Protein AF-A0A7Y8AWW7-F1 (afdb_monomer_lite)

Secondary structure (DSSP, 8-state):
-PPPGGGGGGGSGGGGGG----SS-S----------TT-HHHHHHHHHHHHHHHHTTHHHHHHHHHTSTTSSS-PPP--------TT--

Structure (mmCIF, N/CA/C/O backbone):
data_AF-A0A7Y8AWW7-F1
#
_entry.id   AF-A0A7Y8AWW7-F1
#
loop_
_atom_site.group_PDB
_atom_site.id
_atom_site.type_symbol
_atom_site.label_atom_id
_atom_site.label_alt_id
_atom_site.label_comp_id
_atom_site.label_asym_id
_atom_site.label_entity_id
_atom_site.label_seq_id
_atom_site.pdbx_PDB_ins_code
_atom_site.Cartn_x
_atom_site.Cartn_y
_atom_site.Cartn_z
_atom_site.occupancy
_atom_site.B_iso_or_equiv
_atom_site.auth_seq_id
_atom_site.auth_comp_id
_atom_site.auth_asym_id
_atom_site.auth_atom_id
_atom_site.pdbx_PDB_model_num
ATOM 1 N N . MET A 1 1 ? 21.468 -11.551 -0.578 1.00 35.88 1 MET A N 1
ATOM 2 C CA . MET A 1 1 ? 22.125 -11.273 -1.873 1.00 35.88 1 MET A CA 1
ATOM 3 C C . MET A 1 1 ? 21.646 -9.902 -2.329 1.00 35.88 1 MET A C 1
ATOM 5 O O . MET A 1 1 ? 20.444 -9.737 -2.491 1.00 35.88 1 MET A O 1
ATOM 9 N N . LEU A 1 2 ? 22.534 -8.906 -2.390 1.00 38.06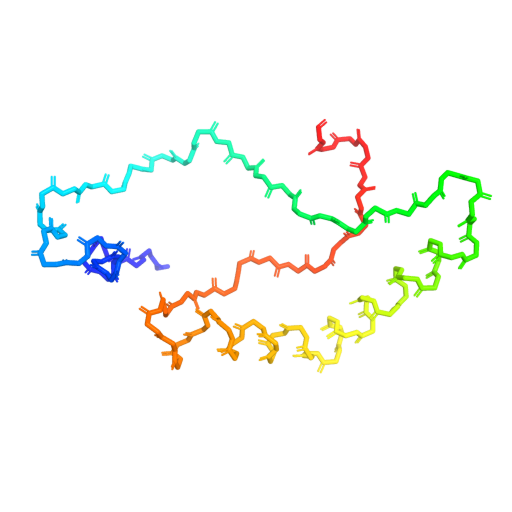 2 LEU A N 1
ATOM 10 C CA . LEU A 1 2 ? 22.201 -7.543 -2.825 1.00 38.06 2 LEU A CA 1
ATOM 11 C C . LEU A 1 2 ? 22.195 -7.511 -4.355 1.00 38.06 2 LEU A C 1
ATOM 13 O O . LEU A 1 2 ? 23.132 -8.013 -4.971 1.00 38.06 2 LEU A O 1
ATOM 17 N N . GLN A 1 3 ? 21.138 -6.970 -4.954 1.00 45.66 3 GLN A N 1
ATOM 18 C CA . GLN A 1 3 ? 21.051 -6.857 -6.408 1.00 45.66 3 GLN A CA 1
ATOM 19 C C . GLN A 1 3 ? 22.049 -5.813 -6.935 1.00 45.66 3 GLN A C 1
ATOM 21 O O . GLN A 1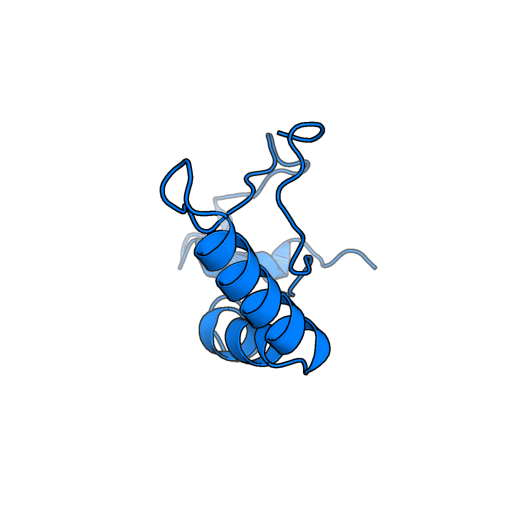 3 ? 22.245 -4.780 -6.288 1.00 45.66 3 GLN A O 1
ATOM 26 N N . PRO A 1 4 ? 22.718 -6.080 -8.068 1.00 55.06 4 PRO A N 1
ATOM 27 C CA . PRO A 1 4 ? 23.737 -5.195 -8.604 1.00 55.06 4 PRO A CA 1
ATOM 28 C C . PRO A 1 4 ? 23.129 -3.920 -9.209 1.00 55.06 4 PRO A C 1
ATOM 30 O O . PRO A 1 4 ? 22.120 -3.940 -9.907 1.00 55.06 4 PRO A O 1
ATOM 33 N N . ILE A 1 5 ? 23.815 -2.798 -8.985 1.00 54.25 5 ILE A N 1
ATOM 34 C CA . ILE A 1 5 ? 23.481 -1.421 -9.409 1.00 54.25 5 ILE A CA 1
ATOM 35 C C . ILE A 1 5 ? 23.100 -1.247 -10.894 1.00 54.25 5 ILE A C 1
ATOM 37 O O . ILE A 1 5 ? 22.487 -0.244 -11.250 1.00 54.25 5 ILE A O 1
ATOM 41 N N . TRP A 1 6 ? 23.420 -2.196 -11.779 1.00 50.47 6 TRP A N 1
ATOM 42 C CA . TRP A 1 6 ? 23.057 -2.103 -13.196 1.00 50.47 6 TRP A CA 1
ATOM 43 C C . TRP A 1 6 ? 21.588 -2.456 -13.496 1.00 50.47 6 TRP A C 1
ATOM 45 O O . TRP A 1 6 ? 21.088 -2.034 -14.538 1.00 50.47 6 TRP A O 1
ATOM 55 N N . GLU A 1 7 ? 20.869 -3.142 -12.599 1.00 57.03 7 GLU A N 1
ATOM 56 C CA . GLU A 1 7 ? 19.436 -3.462 -12.778 1.00 57.03 7 GLU A CA 1
ATOM 57 C C . GLU A 1 7 ? 18.521 -2.231 -12.607 1.00 57.03 7 GLU A C 1
ATOM 59 O O . GLU A 1 7 ? 17.405 -2.202 -13.117 1.00 57.03 7 GLU A O 1
ATOM 64 N N . GLN A 1 8 ? 19.000 -1.158 -11.964 1.00 53.88 8 GLN A N 1
ATOM 65 C CA . GLN A 1 8 ? 18.209 0.050 -11.670 1.00 53.88 8 GLN A CA 1
ATOM 66 C C . GLN A 1 8 ? 18.097 1.043 -12.848 1.00 53.88 8 GLN A C 1
ATOM 68 O O . GLN A 1 8 ? 17.448 2.083 -12.736 1.00 53.88 8 GLN A O 1
ATOM 73 N N . ARG A 1 9 ? 18.696 0.737 -14.009 1.00 55.03 9 ARG A N 1
ATOM 74 C CA . ARG A 1 9 ? 18.793 1.649 -15.172 1.00 55.03 9 ARG A CA 1
ATOM 75 C C . ARG A 1 9 ? 17.460 1.941 -15.872 1.00 55.03 9 ARG A C 1
ATOM 77 O O . ARG A 1 9 ? 17.413 2.807 -16.740 1.00 55.03 9 ARG A O 1
ATOM 84 N N . HIS A 1 10 ? 16.378 1.258 -15.507 1.00 56.12 10 HIS A N 1
ATOM 85 C CA . HIS A 1 10 ? 15.068 1.443 -16.135 1.00 56.12 10 HIS A CA 1
ATOM 86 C C . HIS A 1 10 ? 14.392 2.788 -15.793 1.00 56.12 10 HIS A C 1
ATOM 88 O O . HIS A 1 10 ? 13.491 3.205 -16.514 1.00 56.12 10 HIS A O 1
ATOM 94 N N . GLN A 1 11 ? 14.836 3.496 -14.745 1.00 57.88 11 GLN A N 1
ATOM 95 C CA . GLN A 1 11 ? 14.165 4.711 -14.251 1.00 57.88 11 GLN A CA 1
ATOM 96 C C . GLN A 1 11 ? 14.585 6.019 -14.953 1.00 57.88 11 GLN A C 1
ATOM 98 O O . GLN A 1 11 ? 13.866 7.008 -14.861 1.00 57.88 11 GLN A O 1
ATOM 103 N N . VAL A 1 12 ? 15.724 6.045 -15.659 1.00 61.78 12 VAL A N 1
ATOM 104 C CA . VAL A 1 12 ? 16.356 7.290 -16.169 1.00 61.78 12 VAL A CA 1
ATOM 105 C C . VAL A 1 12 ? 16.513 7.337 -17.698 1.00 61.78 12 VAL A C 1
ATOM 107 O O . VAL A 1 12 ? 17.177 8.218 -18.241 1.00 61.78 12 VAL A O 1
ATOM 110 N N . GLY A 1 13 ? 15.869 6.411 -18.416 1.00 63.72 13 GLY A N 1
ATOM 111 C CA . GLY A 1 13 ? 15.852 6.397 -19.882 1.00 63.72 13 GLY A CA 1
ATOM 112 C C . GLY A 1 13 ? 17.244 6.232 -20.512 1.00 63.72 13 GLY A C 1
ATOM 113 O O . GLY A 1 13 ? 18.143 5.638 -19.919 1.00 63.72 13 GLY A O 1
ATOM 114 N N . ALA A 1 14 ? 17.433 6.749 -21.731 1.00 73.31 14 ALA A N 1
ATOM 115 C CA . ALA A 1 14 ? 18.683 6.606 -22.494 1.00 73.31 14 ALA A CA 1
ATOM 116 C C . ALA A 1 14 ? 19.929 7.154 -21.764 1.00 73.31 14 ALA A C 1
ATOM 118 O O . ALA A 1 14 ? 21.044 6.702 -22.019 1.00 73.31 14 ALA A O 1
ATOM 119 N N . ASP A 1 15 ? 19.736 8.073 -20.816 1.00 78.56 15 ASP A N 1
ATOM 120 C CA . ASP A 1 15 ? 20.796 8.714 -20.040 1.00 78.56 15 ASP A CA 1
ATOM 121 C C . ASP A 1 15 ? 21.070 8.040 -18.686 1.00 78.56 15 ASP A C 1
ATOM 123 O O . ASP A 1 15 ? 21.827 8.572 -17.877 1.00 78.56 15 ASP A O 1
ATOM 127 N N . ALA A 1 16 ? 20.527 6.846 -18.427 1.00 71.12 16 ALA A N 1
ATOM 128 C CA . ALA A 1 16 ? 20.719 6.129 -17.162 1.00 71.12 16 ALA A CA 1
ATOM 129 C C . ALA A 1 16 ? 22.189 5.908 -16.754 1.00 71.12 16 ALA A C 1
ATOM 131 O O . ALA A 1 16 ? 22.473 5.710 -15.579 1.00 71.12 16 ALA A O 1
ATOM 132 N N . SER A 1 17 ? 23.142 5.954 -17.692 1.00 76.94 17 SER A N 1
ATOM 133 C CA . SER A 1 17 ? 24.582 5.910 -17.389 1.00 76.94 17 SER A CA 1
ATOM 134 C C . SER A 1 17 ? 25.111 7.146 -16.656 1.00 76.94 17 SER A C 1
ATOM 136 O O . SER A 1 17 ? 26.192 7.070 -16.076 1.00 76.94 17 SER A O 1
ATOM 138 N N . LYS A 1 18 ? 24.395 8.272 -16.711 1.00 83.62 18 LYS A N 1
ATOM 139 C CA . LYS A 1 18 ? 24.819 9.569 -16.164 1.00 83.62 18 LYS A CA 1
ATOM 140 C C . LYS A 1 18 ? 24.345 9.803 -14.730 1.00 83.62 18 LYS A C 1
ATOM 142 O O . LYS A 1 18 ? 24.788 10.759 -14.101 1.00 83.62 18 LYS A O 1
ATOM 147 N N . TYR A 1 19 ? 23.458 8.953 -14.217 1.00 79.62 19 TYR A N 1
ATOM 148 C CA . TYR A 1 19 ? 22.833 9.112 -12.908 1.00 79.62 19 TYR A CA 1
ATOM 149 C C . TYR A 1 19 ? 23.077 7.877 -12.041 1.00 79.62 19 TYR A C 1
ATOM 151 O O . TYR A 1 19 ? 23.069 6.750 -12.532 1.00 79.62 19 TYR A O 1
ATOM 159 N N . ALA A 1 20 ? 23.277 8.091 -10.742 1.00 79.00 20 ALA A N 1
ATOM 160 C CA . ALA A 1 20 ? 23.410 7.027 -9.755 1.00 79.00 20 ALA A CA 1
ATOM 161 C C . ALA A 1 20 ? 22.383 7.227 -8.639 1.00 79.00 20 ALA A C 1
ATOM 163 O O . ALA A 1 20 ? 22.255 8.325 -8.096 1.00 79.00 20 ALA A O 1
ATOM 164 N N . VAL A 1 21 ? 21.672 6.155 -8.284 1.00 78.19 21 VAL A N 1
ATOM 165 C CA . VAL A 1 21 ? 20.845 6.120 -7.076 1.00 78.19 21 VAL A CA 1
ATOM 166 C C . VAL A 1 21 ? 21.766 5.831 -5.898 1.00 78.19 21 VAL A C 1
ATOM 168 O O . VAL A 1 21 ? 22.443 4.803 -5.859 1.00 78.19 21 VAL A O 1
ATOM 171 N N . LEU A 1 22 ? 21.819 6.758 -4.947 1.00 83.12 22 LEU A N 1
ATOM 172 C CA . LEU A 1 22 ? 22.667 6.625 -3.769 1.00 83.12 22 LEU A CA 1
ATOM 173 C C . LEU A 1 22 ? 21.956 5.809 -2.686 1.00 83.12 22 LEU A C 1
ATOM 175 O O . LEU A 1 22 ? 20.751 5.927 -2.483 1.00 83.12 22 LEU A O 1
ATOM 179 N N . SER A 1 23 ? 22.728 4.976 -1.992 1.00 78.81 23 SER A N 1
ATOM 180 C CA . SER A 1 23 ? 22.304 4.240 -0.799 1.00 78.81 23 SER A CA 1
ATOM 181 C C . SER A 1 23 ? 23.157 4.682 0.396 1.00 78.81 23 SER A C 1
ATOM 183 O O . SER A 1 23 ? 24.357 4.898 0.203 1.00 78.81 23 SER A O 1
ATOM 185 N N . PRO A 1 24 ? 22.602 4.781 1.620 1.00 84.25 24 PRO A N 1
ATOM 186 C CA . PRO A 1 24 ? 21.221 4.466 2.015 1.00 84.25 24 PRO A CA 1
ATOM 187 C C . PRO A 1 24 ? 20.208 5.561 1.613 1.00 84.25 24 PRO A C 1
ATOM 189 O O . PRO A 1 24 ? 20.621 6.667 1.260 1.00 84.25 24 PRO A O 1
ATOM 192 N N . PRO A 1 25 ? 18.889 5.287 1.660 1.00 81.62 25 PRO A N 1
ATOM 193 C CA . PRO A 1 25 ? 17.880 6.326 1.468 1.00 81.62 25 PRO A CA 1
ATOM 194 C C . PRO A 1 25 ? 17.979 7.396 2.565 1.00 81.62 25 PRO A C 1
ATOM 196 O O . PRO A 1 25 ? 18.337 7.105 3.705 1.00 81.62 25 PRO A O 1
ATOM 199 N N . ILE A 1 26 ? 17.611 8.633 2.225 1.00 88.69 26 ILE A N 1
ATOM 200 C CA . ILE A 1 26 ? 17.588 9.763 3.172 1.00 88.69 26 ILE A CA 1
ATOM 201 C C . ILE A 1 26 ? 16.394 9.720 4.141 1.00 88.69 26 ILE A C 1
ATOM 203 O O . ILE A 1 26 ? 16.374 10.453 5.124 1.00 88.69 26 ILE A O 1
ATOM 207 N N . GLY A 1 27 ? 15.403 8.868 3.875 1.00 82.38 27 GLY A N 1
ATOM 208 C CA . GLY A 1 27 ? 14.218 8.689 4.706 1.00 82.38 27 GLY A CA 1
ATOM 209 C C . GLY A 1 27 ? 13.345 7.541 4.209 1.00 82.38 27 GLY A C 1
AT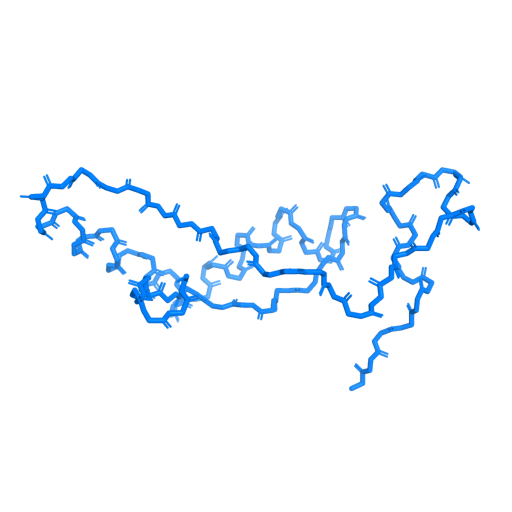OM 210 O O . GLY A 1 27 ? 13.503 7.078 3.079 1.00 82.38 27 GLY A O 1
ATOM 211 N N . ASN A 1 28 ? 12.425 7.095 5.064 1.00 81.62 28 ASN A N 1
ATOM 212 C CA . ASN A 1 28 ? 11.376 6.145 4.704 1.00 81.62 28 ASN A CA 1
ATOM 213 C C . ASN A 1 28 ? 10.040 6.882 4.669 1.00 81.62 28 ASN A C 1
ATOM 215 O O . ASN A 1 28 ? 9.693 7.572 5.625 1.00 81.62 28 ASN A O 1
ATOM 219 N N . GLU A 1 29 ? 9.287 6.704 3.591 1.00 80.25 29 GLU A N 1
ATOM 220 C CA . GLU A 1 29 ? 7.943 7.250 3.459 1.00 80.25 29 GLU A CA 1
ATOM 221 C C . GLU A 1 29 ? 6.930 6.106 3.520 1.00 80.25 29 GLU A C 1
ATOM 223 O O . GLU A 1 29 ? 6.913 5.222 2.663 1.00 80.25 29 GLU A O 1
ATOM 228 N N . PHE A 1 30 ? 6.095 6.107 4.558 1.00 84.69 30 PHE A N 1
ATOM 229 C CA . PHE A 1 30 ? 5.024 5.129 4.702 1.00 84.69 30 PHE A CA 1
ATOM 230 C C . PHE A 1 30 ? 3.748 5.662 4.064 1.00 84.69 30 PHE A C 1
ATOM 232 O O . PHE A 1 30 ? 3.229 6.707 4.456 1.00 84.69 30 PHE A O 1
ATOM 239 N N . TRP A 1 31 ? 3.209 4.919 3.105 1.00 87.31 31 TRP A N 1
ATOM 240 C CA . TRP A 1 31 ? 1.925 5.241 2.495 1.00 87.31 31 TRP A CA 1
ATOM 241 C C . TRP A 1 31 ? 0.792 4.582 3.272 1.00 87.31 31 TRP A C 1
ATOM 243 O O . TRP A 1 31 ? 0.870 3.411 3.645 1.00 87.31 31 TRP A O 1
ATOM 253 N N . SER A 1 32 ? -0.268 5.344 3.531 1.00 90.88 32 SER A N 1
ATOM 254 C CA . SER A 1 32 ? -1.405 4.896 4.335 1.00 90.88 32 SER A CA 1
ATOM 255 C C . SER A 1 32 ? -2.726 5.412 3.774 1.00 90.88 32 SER A C 1
ATOM 257 O O . SER A 1 32 ? -2.767 6.387 3.024 1.00 90.88 32 SER A O 1
ATOM 259 N N . ILE A 1 33 ? -3.822 4.744 4.141 1.00 92.94 33 ILE A N 1
ATOM 260 C CA . ILE A 1 33 ? -5.175 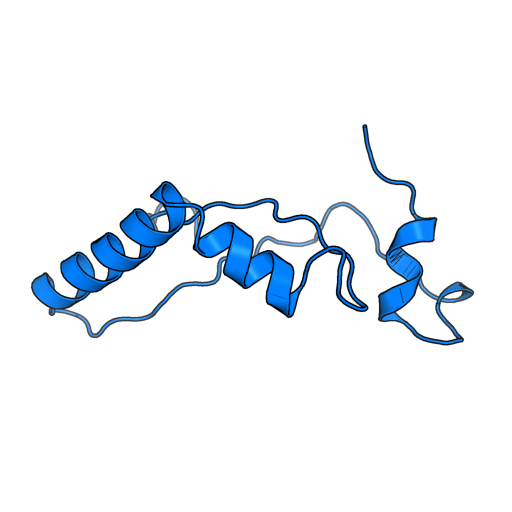5.190 3.809 1.00 92.94 33 ILE A CA 1
ATOM 261 C C . ILE A 1 33 ? -5.690 6.062 4.953 1.00 92.94 33 ILE A C 1
ATOM 263 O O . ILE A 1 33 ? -5.870 5.594 6.078 1.00 92.94 33 ILE A O 1
ATOM 267 N N . GLY A 1 34 ? -5.947 7.335 4.656 1.00 92.38 34 GLY A N 1
ATOM 268 C CA . GLY A 1 34 ? -6.565 8.261 5.598 1.00 92.38 34 GLY A CA 1
ATOM 269 C C . GLY A 1 34 ? -8.058 7.980 5.772 1.00 92.38 34 GLY A C 1
ATOM 270 O O . GLY A 1 34 ? -8.800 7.890 4.797 1.00 92.38 34 GLY A O 1
ATOM 271 N N . VAL A 1 35 ? -8.510 7.898 7.022 1.00 94.00 35 VAL A N 1
ATOM 272 C CA . VAL A 1 35 ? -9.930 7.812 7.397 1.00 94.00 35 VAL A CA 1
ATOM 273 C C . VAL A 1 35 ? -10.313 8.984 8.296 1.00 94.00 35 VAL A C 1
ATOM 275 O O . VAL A 1 35 ? -9.489 9.524 9.038 1.00 94.00 35 VAL A O 1
ATOM 278 N N . LYS A 1 36 ? -11.581 9.400 8.218 1.00 95.69 36 LYS A N 1
ATOM 279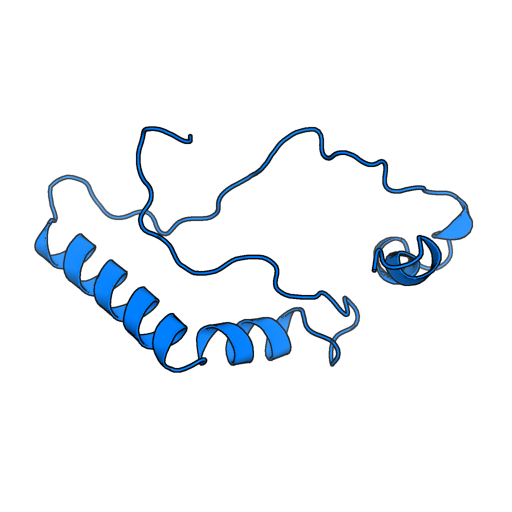 C CA . LYS A 1 36 ? -12.114 10.503 9.025 1.00 95.69 36 LYS A CA 1
ATOM 280 C C . LYS A 1 36 ? -11.986 10.183 10.522 1.00 95.69 36 LYS A C 1
ATOM 282 O O . LYS A 1 36 ? -12.266 9.071 10.966 1.00 95.69 36 LYS A O 1
ATOM 287 N N . LYS A 1 37 ? -11.572 11.180 11.312 1.00 93.88 37 LYS A N 1
ATOM 288 C CA . LYS A 1 37 ? -11.460 11.054 12.774 1.00 93.88 37 LYS A CA 1
ATOM 289 C C . LYS A 1 37 ? -12.828 10.757 13.397 1.00 93.88 37 LYS A C 1
ATOM 291 O O . LYS A 1 37 ? -13.826 11.344 12.992 1.00 93.88 37 LYS A O 1
ATOM 296 N N . GLY A 1 38 ? -12.844 9.896 14.415 1.00 95.25 38 GLY A N 1
ATOM 297 C CA . GLY A 1 38 ? -14.064 9.523 15.138 1.00 95.25 38 GLY A CA 1
ATOM 298 C C . GLY A 1 38 ? -14.900 8.425 14.474 1.00 95.25 38 GLY A C 1
ATOM 299 O O . GLY A 1 38 ? -15.989 8.153 14.960 1.00 95.25 38 GLY A O 1
ATOM 300 N N . GLU A 1 39 ? -14.402 7.774 13.416 1.00 96.62 39 GLU A N 1
ATOM 301 C CA . GLU A 1 39 ? -15.104 6.699 12.694 1.00 96.62 39 GLU A CA 1
ATOM 302 C C . GLU A 1 39 ? -14.452 5.315 12.953 1.00 96.62 39 GLU A C 1
ATOM 304 O O . GLU A 1 39 ? -13.804 4.754 12.061 1.00 96.62 39 GLU A O 1
ATOM 309 N N . PRO A 1 40 ? -14.562 4.732 14.167 1.00 95.50 40 PRO A N 1
ATOM 310 C CA . PRO A 1 40 ? -13.849 3.500 14.519 1.00 95.50 40 PRO A CA 1
ATOM 311 C C . PRO A 1 40 ? -14.296 2.285 13.694 1.00 95.50 40 PRO A C 1
ATOM 313 O O . PRO A 1 40 ? -13.456 1.485 13.295 1.00 95.50 40 PRO A O 1
ATOM 316 N N . ALA A 1 41 ? -15.589 2.178 13.370 1.00 97.06 41 ALA A N 1
ATOM 317 C CA . ALA A 1 41 ? -16.114 1.076 12.562 1.00 97.06 41 ALA A CA 1
ATOM 318 C C . ALA A 1 41 ? -15.577 1.103 11.118 1.00 97.06 41 ALA A C 1
ATOM 320 O O . ALA A 1 41 ? -15.270 0.058 10.539 1.00 97.06 41 ALA A O 1
ATOM 321 N N . LEU A 1 42 ? -15.412 2.302 10.542 1.00 96.62 42 LEU A N 1
ATOM 322 C CA . LEU A 1 42 ? -14.815 2.462 9.217 1.00 96.62 42 LEU A CA 1
ATOM 323 C C . LEU A 1 42 ? -13.327 2.104 9.246 1.00 96.62 42 LEU A C 1
ATOM 325 O O . LEU A 1 42 ? -12.864 1.349 8.392 1.00 96.62 42 LEU A O 1
ATOM 329 N N . LEU A 1 43 ? -12.591 2.603 10.244 1.00 95.31 43 LEU A N 1
ATOM 330 C CA . LEU A 1 43 ? -11.179 2.268 10.433 1.00 95.31 43 LEU A CA 1
ATOM 331 C C . LEU A 1 43 ? -10.975 0.751 10.569 1.00 95.31 43 LEU A C 1
ATOM 333 O O . LEU A 1 43 ? -10.064 0.193 9.957 1.00 95.31 43 LEU A O 1
ATOM 337 N N . GLU A 1 44 ? -11.818 0.077 11.351 1.00 95.88 44 GLU A N 1
ATOM 338 C CA . GLU A 1 44 ? -11.763 -1.376 11.516 1.00 95.88 44 GLU A CA 1
ATOM 339 C C . GLU A 1 44 ? -12.037 -2.109 10.201 1.00 95.88 44 GLU A C 1
ATOM 341 O O . GLU A 1 44 ? -11.257 -2.983 9.819 1.00 95.88 44 GLU A O 1
ATOM 346 N N . SER A 1 45 ? -13.081 -1.706 9.475 1.00 96.88 45 SER A N 1
ATOM 347 C CA . SER A 1 45 ? -13.455 -2.315 8.193 1.00 96.88 45 SER A CA 1
ATOM 348 C C . SER A 1 45 ? -12.340 -2.190 7.151 1.00 96.88 45 SER A C 1
ATOM 350 O O . SER A 1 45 ? -11.974 -3.179 6.516 1.00 96.88 45 SER A O 1
ATOM 352 N N . VAL A 1 46 ? -11.742 -0.999 7.018 1.00 96.19 46 VAL A N 1
ATOM 353 C CA . VAL A 1 46 ? -10.613 -0.754 6.102 1.00 96.19 46 VAL A CA 1
ATOM 354 C C . VAL A 1 46 ? -9.404 -1.597 6.498 1.00 96.19 46 VAL A C 1
ATOM 356 O O . VAL A 1 46 ? -8.828 -2.292 5.662 1.00 96.19 46 VAL A O 1
ATOM 359 N N . ASN A 1 47 ? -9.034 -1.591 7.781 1.00 95.69 47 ASN A N 1
ATOM 360 C CA . ASN A 1 47 ? -7.898 -2.377 8.254 1.00 95.69 47 ASN A CA 1
ATOM 361 C C . ASN A 1 47 ? -8.109 -3.882 8.069 1.00 95.69 47 ASN A C 1
ATOM 363 O O . ASN A 1 47 ? -7.145 -4.595 7.788 1.00 95.69 47 ASN A O 1
ATOM 367 N N . LYS A 1 48 ? -9.340 -4.373 8.253 1.00 96.50 48 LYS A N 1
ATOM 368 C CA . LYS A 1 48 ? -9.674 -5.778 8.023 1.00 96.50 48 LYS A CA 1
ATOM 369 C C . LYS A 1 48 ? -9.506 -6.134 6.549 1.00 96.50 48 LYS A C 1
ATOM 371 O O . LYS A 1 48 ? -8.805 -7.094 6.258 1.00 96.50 48 LYS A O 1
ATOM 376 N N . ALA A 1 49 ? -10.065 -5.336 5.640 1.00 97.44 49 ALA A N 1
ATOM 377 C CA . ALA A 1 49 ? -9.952 -5.578 4.203 1.00 97.44 49 ALA A CA 1
ATOM 378 C C . ALA A 1 49 ? -8.486 -5.639 3.742 1.00 97.44 49 ALA A C 1
ATOM 380 O O . ALA A 1 49 ? -8.084 -6.601 3.092 1.00 97.44 49 ALA A O 1
ATOM 381 N N . LEU A 1 50 ? -7.656 -4.670 4.151 1.00 96.56 50 LEU A N 1
ATOM 382 C CA . LEU A 1 50 ? -6.234 -4.660 3.787 1.00 96.56 50 LEU A CA 1
ATOM 383 C C . LEU A 1 50 ? -5.478 -5.877 4.348 1.00 96.56 50 LEU A C 1
ATOM 385 O O . LEU A 1 50 ? -4.617 -6.431 3.667 1.00 96.56 50 LEU A O 1
ATOM 389 N N . ARG A 1 51 ? -5.799 -6.308 5.577 1.00 96.44 51 ARG A N 1
ATOM 390 C CA . ARG A 1 51 ? -5.211 -7.512 6.189 1.00 96.44 51 ARG A CA 1
ATOM 391 C C . ARG A 1 51 ? -5.639 -8.789 5.479 1.00 96.44 51 ARG A C 1
ATOM 393 O O . ARG A 1 51 ? -4.802 -9.654 5.251 1.00 96.44 51 ARG A O 1
ATOM 400 N N . ASP A 1 52 ? -6.914 -8.909 5.127 1.00 97.94 52 ASP A N 1
ATOM 401 C CA . ASP A 1 52 ? -7.428 -10.074 4.409 1.00 97.94 52 ASP A CA 1
ATOM 402 C C . ASP A 1 52 ? -6.740 -10.211 3.038 1.00 97.94 52 ASP A C 1
ATOM 404 O O . ASP A 1 52 ? -6.299 -11.303 2.687 1.00 97.94 52 ASP A O 1
ATOM 408 N N . MET A 1 53 ? -6.566 -9.099 2.311 1.00 98.00 53 MET A N 1
ATOM 409 C CA . MET A 1 53 ? -5.850 -9.060 1.027 1.00 98.00 53 MET A CA 1
ATOM 410 C C . MET A 1 53 ? -4.351 -9.373 1.153 1.00 98.00 53 MET A C 1
ATOM 412 O O . MET A 1 53 ? -3.750 -9.943 0.243 1.00 98.00 53 MET A O 1
ATOM 416 N N . GLU A 1 54 ? -3.710 -8.972 2.253 1.00 96.88 54 GLU A N 1
ATOM 417 C CA . GLU A 1 54 ? -2.320 -9.357 2.523 1.00 96.88 54 GLU A CA 1
ATOM 418 C C . GLU A 1 54 ? -2.225 -10.867 2.765 1.00 96.88 54 GLU A C 1
ATOM 420 O O . GLU A 1 54 ? -1.427 -11.549 2.127 1.00 96.88 54 GLU A O 1
ATOM 425 N N . ASN A 1 55 ? -3.086 -11.396 3.639 1.00 97.31 55 ASN A N 1
ATOM 426 C CA . ASN A 1 55 ? -3.095 -12.807 4.023 1.00 97.31 55 ASN A CA 1
ATOM 427 C C . ASN A 1 55 ? -3.446 -13.739 2.858 1.00 97.31 55 ASN A C 1
ATOM 429 O O . ASN A 1 55 ? -2.965 -14.870 2.815 1.00 97.31 55 ASN A O 1
ATOM 433 N N . SER A 1 56 ? -4.279 -13.284 1.921 1.00 98.25 56 SER A N 1
ATOM 434 C CA . SER A 1 56 ? -4.626 -14.045 0.718 1.00 98.25 56 SER A CA 1
ATOM 435 C C . SER A 1 56 ? -3.536 -14.013 -0.360 1.00 98.25 56 SER A C 1
ATOM 437 O O . SER A 1 56 ? -3.601 -14.795 -1.307 1.00 98.25 56 SER A O 1
ATOM 439 N N . GLY A 1 57 ? -2.548 -13.116 -0.252 1.00 97.88 57 GLY A N 1
ATOM 440 C CA . GLY A 1 57 ? -1.560 -12.857 -1.304 1.00 97.88 57 GLY A CA 1
ATOM 441 C C . GLY A 1 57 ? -2.071 -11.949 -2.432 1.00 97.88 57 GLY A C 1
ATOM 442 O O . GLY A 1 57 ? -1.341 -11.666 -3.387 1.00 97.88 57 GLY A O 1
ATOM 443 N N . GLU A 1 58 ? -3.296 -11.432 -2.332 1.00 98.25 58 GLU A N 1
ATOM 444 C CA . GLU A 1 58 ? -3.854 -10.492 -3.307 1.00 98.25 58 GLU A CA 1
ATOM 445 C C . GLU A 1 58 ? -3.027 -9.201 -3.386 1.00 98.25 58 GLU A C 1
ATOM 447 O O . GLU A 1 58 ? -2.788 -8.687 -4.479 1.00 98.25 58 GLU A O 1
ATOM 452 N N . MET A 1 59 ? -2.482 -8.726 -2.260 1.00 97.50 59 MET A N 1
ATOM 453 C CA . MET A 1 59 ? -1.576 -7.569 -2.260 1.00 97.50 59 MET A CA 1
ATOM 454 C C . MET A 1 59 ? -0.306 -7.795 -3.089 1.00 97.50 59 MET A C 1
ATOM 456 O O . MET A 1 59 ? 0.143 -6.879 -3.780 1.00 97.50 59 MET A O 1
ATOM 460 N N . GLN A 1 60 ? 0.257 -9.007 -3.064 1.00 97.50 60 GLN A N 1
ATOM 461 C CA . GLN A 1 60 ? 1.397 -9.359 -3.913 1.00 97.50 60 GLN A CA 1
ATOM 462 C C . GLN A 1 60 ? 0.991 -9.334 -5.390 1.00 97.50 60 GLN A C 1
ATOM 464 O O . GLN A 1 60 ? 1.678 -8.729 -6.206 1.00 97.50 60 GLN A O 1
ATOM 469 N N . THR A 1 61 ? -0.176 -9.892 -5.713 1.00 97.94 61 THR A N 1
ATOM 470 C CA . THR A 1 61 ? -0.719 -9.898 -7.081 1.00 97.94 61 THR A CA 1
ATOM 471 C C . THR A 1 61 ? -0.936 -8.479 -7.619 1.00 97.94 61 THR A C 1
ATOM 473 O O . THR A 1 61 ? -0.584 -8.177 -8.761 1.00 97.94 61 THR A O 1
ATOM 476 N N . ILE A 1 62 ? -1.488 -7.580 -6.796 1.00 97.44 62 ILE A N 1
ATOM 477 C CA . ILE A 1 62 ? -1.673 -6.165 -7.148 1.00 97.44 62 ILE A CA 1
ATOM 478 C C . ILE A 1 62 ? -0.320 -5.484 -7.363 1.00 97.44 62 ILE A C 1
ATOM 480 O O . ILE A 1 62 ? -0.156 -4.765 -8.350 1.00 97.44 62 ILE A O 1
ATOM 484 N N . PHE A 1 63 ? 0.650 -5.715 -6.475 1.00 97.06 63 PHE A N 1
ATOM 485 C CA . PHE A 1 63 ? 1.996 -5.167 -6.632 1.00 97.06 63 PHE A CA 1
ATOM 486 C C . PHE A 1 63 ? 2.635 -5.642 -7.939 1.00 97.06 63 PHE A C 1
ATOM 488 O O . PHE A 1 63 ? 3.127 -4.822 -8.712 1.00 97.06 63 PHE A O 1
ATOM 495 N N . ASP A 1 64 ? 2.578 -6.941 -8.225 1.00 97.06 64 ASP A N 1
ATOM 496 C CA . ASP A 1 64 ? 3.226 -7.516 -9.400 1.00 97.06 64 ASP A CA 1
ATOM 497 C C . ASP A 1 64 ? 2.635 -6.991 -10.706 1.00 97.06 64 ASP A C 1
ATOM 499 O O . ASP A 1 64 ? 3.373 -6.715 -11.654 1.00 97.06 64 ASP A O 1
ATOM 503 N N . LYS A 1 65 ? 1.317 -6.766 -10.726 1.00 97.12 65 LYS A N 1
ATOM 504 C CA . LYS A 1 65 ? 0.610 -6.175 -11.865 1.00 97.12 65 LYS A CA 1
ATOM 505 C C . LYS A 1 65 ? 1.102 -4.769 -12.213 1.00 97.12 65 LYS A C 1
ATOM 507 O O . LYS A 1 65 ? 1.169 -4.434 -13.393 1.00 97.12 65 LYS A O 1
ATOM 512 N N . TRP A 1 66 ? 1.384 -3.937 -11.210 1.00 96.44 66 TRP A N 1
ATOM 513 C CA . TRP A 1 66 ? 1.674 -2.512 -11.421 1.00 96.44 66 TRP A CA 1
ATOM 514 C C . TRP A 1 66 ? 3.157 -2.155 -11.339 1.00 96.44 66 TRP A C 1
ATOM 516 O O . TRP A 1 66 ? 3.579 -1.198 -11.984 1.00 96.44 66 TRP A O 1
ATOM 526 N N . LEU A 1 67 ? 3.945 -2.914 -10.576 1.00 94.38 67 LEU A N 1
ATOM 527 C CA . LEU A 1 67 ? 5.339 -2.597 -10.249 1.00 94.38 67 LEU A CA 1
ATOM 528 C C . LEU A 1 67 ? 6.297 -3.789 -10.392 1.00 94.38 67 LEU A C 1
ATOM 530 O O . LEU A 1 67 ? 7.509 -3.581 -10.410 1.00 94.38 67 LEU A O 1
ATOM 534 N N . GLY A 1 68 ? 5.790 -5.020 -10.483 1.00 93.38 68 GLY A N 1
ATOM 535 C CA . GLY A 1 68 ? 6.612 -6.232 -10.448 1.00 93.38 68 GLY A CA 1
ATOM 536 C C . GLY A 1 68 ? 7.418 -6.512 -11.712 1.00 93.38 68 GLY A C 1
ATOM 537 O O . GLY A 1 68 ? 7.521 -5.688 -12.623 1.00 93.38 68 GLY A O 1
ATOM 538 N N . GLU A 1 69 ? 7.969 -7.725 -11.766 1.00 90.44 69 GLU A N 1
ATOM 539 C CA . GLU A 1 69 ? 8.872 -8.215 -12.822 1.00 90.44 69 GLU A CA 1
ATOM 540 C C . GLU A 1 69 ? 8.295 -8.084 -14.242 1.00 90.44 69 GLU A C 1
ATOM 542 O O . GLU A 1 69 ? 9.029 -7.861 -15.201 1.00 90.44 69 GLU A O 1
ATOM 547 N N . GLY A 1 70 ? 6.968 -8.174 -14.382 1.00 90.75 70 GLY A N 1
ATOM 548 C CA . GLY A 1 70 ? 6.273 -8.026 -15.664 1.00 90.75 70 GLY A CA 1
ATOM 549 C C . GLY A 1 70 ? 6.154 -6.583 -16.172 1.00 90.75 70 GLY A C 1
ATOM 550 O O . GLY A 1 70 ? 5.586 -6.364 -17.240 1.00 90.75 70 GLY A O 1
ATOM 551 N N . THR A 1 71 ? 6.648 -5.595 -15.424 1.00 90.44 71 THR A N 1
ATOM 552 C CA . THR A 1 71 ? 6.538 -4.167 -15.755 1.00 90.44 71 THR A CA 1
ATOM 553 C C . THR A 1 71 ? 7.892 -3.577 -16.141 1.00 90.44 71 THR A C 1
ATOM 555 O O . THR A 1 71 ? 8.936 -4.198 -15.945 1.00 90.44 71 THR A O 1
ATOM 558 N N . LEU A 1 72 ? 7.913 -2.339 -16.648 1.00 84.94 72 LEU A N 1
ATOM 559 C CA . LEU A 1 72 ? 9.180 -1.643 -16.903 1.00 84.94 72 LEU A CA 1
ATOM 560 C C . LEU A 1 72 ? 10.009 -1.402 -15.627 1.00 84.94 72 LEU A C 1
ATOM 562 O O . LEU A 1 72 ? 11.202 -1.130 -15.724 1.00 84.94 72 LEU A O 1
ATOM 566 N N . TYR A 1 73 ? 9.381 -1.471 -14.449 1.00 85.94 73 TYR A N 1
ATOM 567 C CA . TYR A 1 73 ? 10.009 -1.140 -13.174 1.00 85.94 73 TYR A CA 1
ATOM 568 C C . TYR A 1 73 ? 10.737 -2.329 -12.549 1.00 85.94 73 TYR A C 1
ATOM 570 O O . TYR A 1 73 ? 11.738 -2.117 -11.866 1.00 85.94 73 TYR A O 1
ATOM 578 N N . LYS A 1 74 ? 10.244 -3.557 -12.779 1.00 88.75 74 LYS A N 1
ATOM 579 C CA . LYS A 1 74 ? 10.810 -4.815 -12.257 1.00 88.75 74 LYS A CA 1
ATOM 580 C C . LYS A 1 74 ? 11.138 -4.763 -10.762 1.00 88.75 74 LYS A C 1
ATOM 582 O O . LYS A 1 74 ? 12.185 -5.220 -10.303 1.00 88.75 74 LYS A O 1
ATOM 587 N N . MET A 1 75 ? 10.265 -4.125 -9.988 1.00 88.81 75 MET A N 1
ATOM 588 C CA . MET A 1 75 ? 10.478 -3.952 -8.558 1.00 88.81 75 MET A CA 1
ATOM 589 C C . MET A 1 75 ? 10.173 -5.249 -7.818 1.00 88.81 75 MET A C 1
ATOM 591 O O . MET A 1 75 ? 9.321 -6.040 -8.214 1.00 88.81 75 MET A O 1
ATOM 595 N N . LYS A 1 76 ? 10.839 -5.432 -6.679 1.00 90.06 76 LYS A N 1
ATOM 596 C CA . LYS A 1 76 ? 10.501 -6.473 -5.708 1.00 90.06 76 LYS A CA 1
ATOM 597 C C . LYS A 1 76 ? 9.778 -5.830 -4.537 1.00 90.06 76 LYS A C 1
ATOM 599 O O . LYS A 1 76 ? 10.240 -4.819 -4.007 1.00 90.06 76 LYS A O 1
ATOM 604 N N . ARG A 1 77 ? 8.656 -6.418 -4.131 1.00 92.88 77 ARG A N 1
ATOM 605 C CA . ARG A 1 77 ? 7.894 -5.953 -2.972 1.00 92.88 77 ARG A CA 1
ATOM 606 C C . ARG A 1 77 ? 8.687 -6.230 -1.696 1.00 92.88 77 ARG A C 1
ATOM 608 O O . ARG A 1 77 ? 9.059 -7.368 -1.433 1.00 92.88 77 ARG A O 1
ATOM 615 N N . SER A 1 78 ? 8.956 -5.190 -0.913 1.00 89.12 78 SER A N 1
ATOM 616 C CA . SER A 1 78 ? 9.787 -5.260 0.300 1.00 89.12 78 SER A CA 1
ATOM 617 C C . SER A 1 78 ? 9.018 -4.974 1.594 1.00 89.12 78 SER A C 1
ATOM 619 O O . SER A 1 78 ? 9.627 -4.847 2.653 1.00 89.12 78 SER A O 1
ATOM 621 N N . PHE A 1 79 ? 7.690 -4.860 1.521 1.00 89.44 79 PHE A N 1
ATOM 622 C CA . PHE A 1 79 ? 6.825 -4.482 2.637 1.00 89.44 79 PHE A CA 1
ATOM 623 C C . PHE A 1 79 ? 5.529 -5.294 2.643 1.00 89.44 79 PHE A C 1
ATOM 625 O O . PHE A 1 79 ? 5.089 -5.796 1.608 1.00 89.44 79 PHE A O 1
ATOM 632 N N . THR A 1 80 ? 4.896 -5.359 3.812 1.00 91.69 80 THR A N 1
ATOM 633 C CA . THR A 1 80 ? 3.561 -5.929 4.017 1.00 91.69 80 THR A CA 1
ATOM 634 C C . THR A 1 80 ? 2.639 -4.881 4.631 1.00 91.69 80 THR A C 1
ATOM 636 O O . THR A 1 80 ? 3.102 -3.920 5.251 1.00 91.69 80 THR A O 1
ATOM 639 N N . VAL A 1 81 ? 1.328 -5.036 4.445 1.00 92.50 81 VAL A N 1
ATOM 640 C CA . VAL A 1 81 ? 0.330 -4.185 5.104 1.00 92.50 81 VAL A CA 1
ATOM 641 C C . VAL A 1 81 ? 0.482 -4.281 6.621 1.00 92.50 81 VAL A C 1
ATOM 643 O O . VAL A 1 81 ? 0.455 -5.370 7.193 1.00 92.50 81 VAL A O 1
ATOM 646 N N . GLN A 1 82 ? 0.561 -3.127 7.286 1.00 88.31 82 GLN A N 1
ATOM 647 C CA . GLN A 1 82 ? 0.552 -3.024 8.744 1.00 88.31 82 GLN A CA 1
ATOM 648 C C . GLN A 1 82 ? -0.282 -1.820 9.199 1.00 88.31 82 GLN A C 1
ATOM 650 O O . GLN A 1 82 ? -0.333 -0.811 8.491 1.00 88.31 82 GLN A O 1
ATOM 655 N N . PRO A 1 83 ? -0.935 -1.886 10.375 1.00 85.12 83 PRO A N 1
ATOM 656 C CA . PRO A 1 83 ? -1.555 -0.712 10.973 1.00 85.12 83 PRO A CA 1
ATOM 657 C C . PRO A 1 83 ? -0.518 0.384 11.233 1.00 85.12 83 PRO A C 1
ATOM 659 O O . PRO A 1 83 ? 0.574 0.105 11.732 1.00 85.12 83 PRO A O 1
ATOM 662 N N . VAL A 1 84 ? -0.881 1.639 10.964 1.00 79.44 84 VAL A N 1
ATOM 663 C CA . VAL A 1 84 ? -0.037 2.786 11.315 1.00 79.44 84 VAL A CA 1
ATOM 664 C C . VAL A 1 84 ? -0.002 2.907 12.837 1.00 79.44 84 VAL A C 1
ATOM 666 O O . VAL A 1 84 ? -1.004 3.246 13.466 1.00 79.44 84 VAL A O 1
ATOM 669 N N . ASN A 1 85 ? 1.148 2.607 13.439 1.00 67.25 85 ASN A N 1
ATOM 670 C CA . ASN A 1 85 ? 1.384 2.833 14.858 1.00 67.25 85 ASN A CA 1
ATOM 671 C C . ASN A 1 85 ? 2.166 4.139 15.020 1.00 67.25 85 ASN A C 1
ATOM 673 O O . ASN A 1 85 ? 3.246 4.287 14.450 1.00 67.25 85 ASN A O 1
ATOM 677 N N . SER A 1 86 ? 1.655 5.068 15.828 1.00 52.06 86 SER A N 1
ATOM 678 C CA . SER A 1 86 ? 2.207 6.421 16.015 1.00 52.06 86 SER A CA 1
ATOM 679 C C . SER A 1 86 ? 3.598 6.467 16.666 1.00 52.06 86 SER A C 1
ATOM 681 O O . SER A 1 86 ? 4.049 7.535 17.059 1.00 52.06 86 SER A O 1
ATOM 683 N N . LYS A 1 87 ? 4.252 5.319 16.872 1.00 48.31 87 LYS A N 1
ATOM 684 C CA . LYS A 1 87 ? 5.592 5.222 17.464 1.00 48.31 87 LYS A CA 1
ATOM 685 C C . LYS A 1 87 ? 6.723 5.171 16.435 1.00 48.31 87 LYS A C 1
ATOM 687 O O . LYS A 1 87 ? 7.871 5.314 16.835 1.00 48.31 87 LYS A O 1
ATOM 692 N N . ASN A 1 88 ? 6.405 4.982 15.152 1.00 41.84 88 ASN A N 1
ATOM 693 C CA . ASN A 1 88 ? 7.391 4.842 14.074 1.00 41.84 88 ASN A CA 1
ATOM 694 C C . ASN A 1 88 ? 7.151 5.837 12.916 1.00 41.84 88 ASN A C 1
ATOM 696 O O . ASN A 1 88 ? 7.562 5.564 11.789 1.00 41.84 88 ASN A O 1
ATOM 700 N N . SER A 1 89 ? 6.454 6.950 13.169 1.00 42.25 89 SER A N 1
ATOM 701 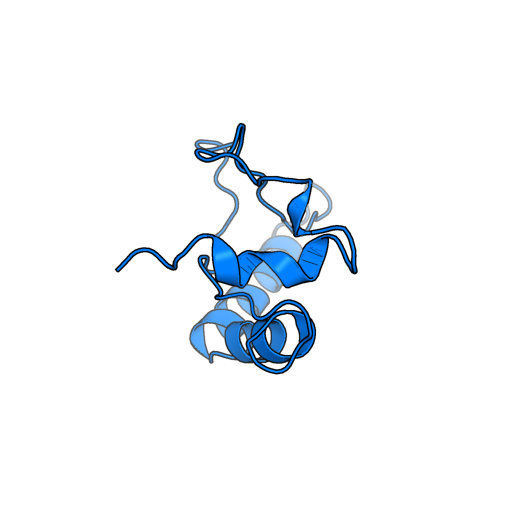C CA . SER A 1 89 ? 6.250 8.055 12.216 1.00 42.25 89 SER A CA 1
ATOM 702 C C . SER A 1 89 ? 6.842 9.342 12.760 1.00 42.25 89 SER A C 1
ATOM 704 O O . SER A 1 89 ? 6.713 9.550 13.987 1.00 42.25 89 SER A O 1
#

Radius of gyration: 17.11 Å; chains: 1; bounding box: 41×25×40 Å

InterPro domains:
  IPR001638 Solute-binding protein family 3/N-terminal domain of MltF [PF00497] (19-69)

Foldseek 3Di:
DDDDQVVQQLPPPPCSVVDGDDPDDPDDDDDDDDDDPPCVVVVVVVLVVLVVCQVVCVVVVVCCVPQDCPDSNNDDDDDGDDDDDPPPD

pLDDT: mean 82.77, std 17.15, range [35.88, 98.25]

Sequence (89 aa):
MLQPIWEQRHQVGADASKYAVLSPPIGNEFWSIGVKKGEPALLESVNKALRDMENSGEMQTIFDKWLGEGTLYKMKRSFTVQPVNSKNS

Organism: Pseudomonas tolaasii (NCBI:txid29442)